Protein AF-A0A436CX01-F1 (afdb_monomer_lite)

Foldseek 3Di:
DPVVVVVVVVVVVVVVVVVVVPDDPPPDDDDDCCVVVPFADWPDADPPRPDTDHDDDCCNPFVVQAPDGPPHGDCSVPPPDDD

Radius of gyration: 28.25 Å; chains: 1; bounding box: 41×42×72 Å

pLDDT: mean 86.32, std 11.03, range [57.91, 97.88]

Secondary structure (DSSP, 8-state):
-HHHHHHHHHHHHHHHHHHTT------PPPPSSHHHHPPPPEEEEEGGGTEEEE---HIIIIITTEEETTTEE-GGGT-----

Structure (mmCIF, N/CA/C/O backbone):
data_AF-A0A436CX01-F1
#
_entry.id   AF-A0A436CX01-F1
#
loop_
_atom_site.group_PDB
_atom_site.id
_atom_site.type_symbol
_atom_site.label_atom_id
_atom_site.label_alt_id
_atom_site.label_comp_id
_atom_site.label_asym_id
_atom_site.label_entity_id
_atom_site.label_seq_id
_atom_site.pdbx_PDB_ins_code
_atom_site.Cartn_x
_atom_site.Cartn_y
_atom_site.Cartn_z
_atom_site.occupancy
_atom_site.B_iso_or_equiv
_atom_site.auth_se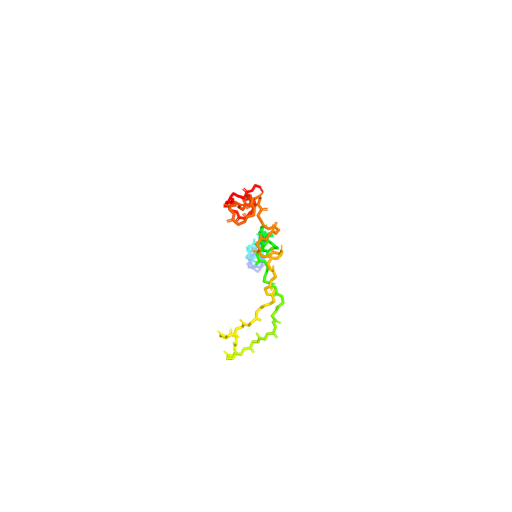q_id
_atom_site.auth_comp_id
_atom_site.auth_asym_id
_atom_site.auth_atom_id
_atom_site.pdbx_PDB_model_num
ATOM 1 N N . MET A 1 1 ? 24.464 29.445 57.646 1.00 57.91 1 MET A N 1
ATOM 2 C CA . MET A 1 1 ? 23.821 28.128 57.410 1.00 57.91 1 MET A CA 1
ATOM 3 C C . MET A 1 1 ? 22.517 28.208 56.604 1.00 57.91 1 MET A C 1
ATOM 5 O O . MET A 1 1 ? 22.247 27.275 55.862 1.00 57.91 1 MET A O 1
ATOM 9 N N . SER A 1 2 ? 21.744 29.304 56.675 1.00 63.91 2 SER A N 1
ATOM 10 C CA . SER A 1 2 ? 20.473 29.449 55.931 1.00 63.91 2 SER A CA 1
ATOM 11 C C . SER A 1 2 ? 20.644 29.670 54.412 1.00 63.91 2 SER A C 1
ATOM 13 O O . SER A 1 2 ? 20.056 28.947 53.616 1.00 63.91 2 SER A O 1
ATOM 15 N N . PHE A 1 3 ? 21.543 30.571 53.992 1.00 64.25 3 PHE A N 1
ATOM 16 C CA . PHE A 1 3 ? 21.699 30.960 52.577 1.00 64.25 3 PHE A CA 1
ATOM 17 C C . PHE A 1 3 ? 22.187 29.820 51.660 1.00 64.25 3 PHE A C 1
ATOM 19 O O . PHE A 1 3 ? 21.680 29.621 50.561 1.00 64.25 3 PHE A O 1
ATOM 26 N N . ARG A 1 4 ? 23.127 28.993 52.145 1.00 70.25 4 ARG A N 1
ATOM 27 C CA . ARG A 1 4 ? 23.610 27.803 51.417 1.00 70.25 4 ARG A CA 1
ATOM 28 C C . ARG A 1 4 ? 22.526 26.730 51.266 1.00 70.25 4 ARG A C 1
ATOM 30 O O . ARG A 1 4 ? 22.473 26.085 50.228 1.00 70.25 4 ARG A O 1
ATOM 37 N N . ARG A 1 5 ? 21.646 26.571 52.266 1.00 70.38 5 ARG A N 1
ATOM 38 C CA . ARG A 1 5 ? 20.487 25.663 52.189 1.00 70.38 5 ARG A CA 1
ATOM 39 C C . ARG A 1 5 ? 19.440 26.175 51.199 1.00 70.38 5 ARG A C 1
ATOM 41 O O . ARG A 1 5 ? 18.910 25.375 50.444 1.00 70.38 5 ARG A O 1
ATOM 48 N N . GLN A 1 6 ? 19.192 27.484 51.154 1.00 75.06 6 GLN A N 1
ATOM 49 C CA . GLN A 1 6 ? 18.252 28.093 50.205 1.00 75.06 6 GLN A CA 1
ATOM 50 C C . GLN A 1 6 ? 18.692 27.917 48.747 1.00 75.06 6 GLN A C 1
ATOM 52 O O . GLN A 1 6 ? 17.872 27.533 47.920 1.00 75.06 6 GLN A O 1
ATOM 57 N N . ILE A 1 7 ? 19.981 28.113 48.442 1.00 79.44 7 ILE A N 1
ATOM 58 C CA . ILE A 1 7 ? 20.532 27.873 47.096 1.00 79.44 7 ILE A CA 1
ATOM 59 C C . ILE A 1 7 ? 20.406 26.394 46.713 1.00 79.44 7 ILE A C 1
ATOM 61 O O . ILE A 1 7 ? 19.983 26.081 45.604 1.00 79.44 7 ILE A O 1
ATOM 65 N N . PHE A 1 8 ? 20.715 25.483 47.639 1.00 77.44 8 PHE A N 1
ATOM 66 C CA . PHE A 1 8 ? 20.585 24.044 47.401 1.00 77.44 8 PHE A CA 1
ATOM 67 C C . PHE A 1 8 ? 19.129 23.632 47.139 1.00 77.44 8 PHE A C 1
ATOM 69 O O . PHE A 1 8 ? 18.861 22.859 46.224 1.00 77.44 8 PHE A O 1
ATOM 76 N N . CYS A 1 9 ? 18.178 24.182 47.902 1.00 81.56 9 CYS A N 1
ATOM 77 C CA . CYS A 1 9 ? 16.750 23.954 47.689 1.00 81.56 9 CYS A CA 1
ATOM 78 C C . CYS A 1 9 ? 16.269 24.530 46.353 1.00 81.56 9 CYS A C 1
ATOM 80 O O . CYS A 1 9 ? 15.545 23.848 45.637 1.00 81.56 9 CYS A O 1
ATOM 82 N N . ALA A 1 10 ? 16.693 25.744 45.988 1.00 80.38 10 ALA A N 1
ATOM 83 C CA . ALA A 1 10 ? 16.341 26.348 44.706 1.00 80.38 10 ALA A CA 1
ATOM 84 C C . ALA A 1 10 ? 16.855 25.502 43.531 1.00 80.38 10 ALA A C 1
ATOM 86 O O . ALA A 1 10 ? 16.099 25.229 42.604 1.00 80.38 10 ALA A O 1
ATOM 87 N N . PHE A 1 11 ? 18.095 25.010 43.619 1.00 81.69 11 PHE A N 1
ATOM 88 C CA . PHE A 1 11 ? 18.690 24.145 42.600 1.00 81.69 11 PHE A CA 1
ATOM 89 C C . PHE A 1 11 ? 17.971 22.791 42.490 1.00 81.69 11 PHE A C 1
ATOM 91 O O . PHE A 1 11 ? 17.718 22.295 41.392 1.00 81.69 11 PHE A O 1
ATOM 98 N N . ALA A 1 12 ? 17.581 22.197 43.622 1.00 81.50 12 A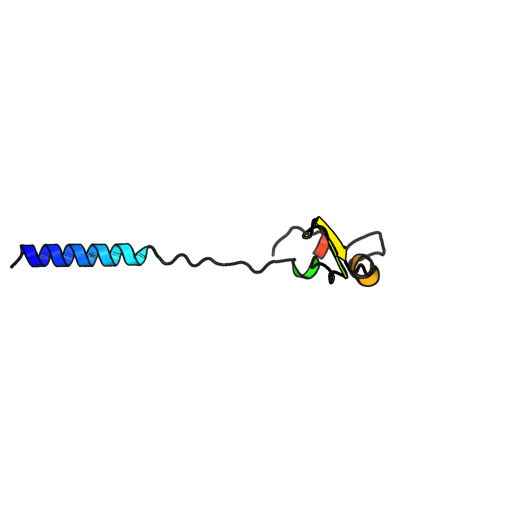LA A N 1
ATOM 99 C CA . ALA A 1 12 ? 16.794 20.965 43.636 1.00 81.50 12 ALA A CA 1
ATOM 100 C C . ALA A 1 12 ? 15.407 21.161 42.996 1.00 81.50 12 ALA A C 1
ATOM 102 O O . ALA A 1 12 ? 14.972 20.328 42.202 1.00 81.50 12 ALA A O 1
ATOM 103 N N . VAL A 1 13 ? 14.742 22.285 43.283 1.00 83.31 13 VAL A N 1
ATOM 104 C CA . VAL A 1 13 ? 13.426 22.623 42.718 1.00 83.31 13 VAL A CA 1
ATOM 105 C C . VAL A 1 13 ? 13.514 22.860 41.213 1.00 83.31 13 VAL A C 1
ATOM 107 O O . VAL A 1 13 ? 12.708 22.305 40.470 1.00 83.31 13 VAL A O 1
ATOM 110 N N . THR A 1 14 ? 14.514 23.604 40.731 1.00 78.62 14 THR A N 1
ATOM 111 C CA . THR A 1 14 ? 14.710 23.794 39.286 1.00 78.62 14 THR A CA 1
ATOM 112 C C . THR A 1 14 ? 14.988 22.468 38.587 1.00 78.62 14 THR A C 1
ATOM 114 O O . THR A 1 14 ? 14.383 22.183 37.561 1.00 78.62 14 THR A O 1
ATOM 117 N N . THR A 1 15 ? 15.820 21.599 39.163 1.00 78.56 15 THR A N 1
ATOM 118 C CA . THR A 1 15 ? 16.129 20.291 38.556 1.00 78.56 15 THR A CA 1
ATOM 119 C C . THR A 1 15 ? 14.885 19.391 38.474 1.00 78.56 15 THR A C 1
ATOM 121 O O . THR A 1 15 ? 14.668 18.715 37.465 1.00 78.56 15 THR A O 1
ATOM 124 N N . ALA A 1 16 ? 14.018 19.427 39.492 1.00 78.81 16 ALA A N 1
ATOM 125 C CA . ALA A 1 16 ? 12.747 18.699 39.496 1.00 78.81 16 ALA A CA 1
ATOM 126 C C . ALA A 1 16 ? 11.738 19.241 38.462 1.00 78.81 16 ALA A C 1
ATOM 128 O O . ALA A 1 16 ? 11.065 18.461 37.785 1.00 78.81 16 ALA A O 1
ATOM 129 N N . LEU A 1 17 ? 11.668 20.567 38.298 1.00 77.00 17 LEU A N 1
ATOM 130 C CA . LEU A 1 17 ? 10.809 21.231 37.309 1.00 77.00 17 LEU A CA 1
ATOM 131 C C . LEU A 1 17 ? 11.268 20.973 35.865 1.00 77.00 17 LEU A C 1
ATOM 133 O O . LEU A 1 17 ? 10.435 20.800 34.982 1.00 77.00 17 LEU A O 1
ATOM 137 N N . LEU A 1 18 ? 12.580 20.896 35.607 1.00 75.81 18 LEU A N 1
ATOM 138 C CA . LEU A 1 18 ? 13.092 20.574 34.268 1.00 75.81 18 LEU A CA 1
ATOM 139 C C . LEU A 1 18 ? 12.877 19.096 33.896 1.00 75.81 18 LEU A C 1
ATOM 141 O O . LEU A 1 18 ? 12.670 18.780 32.727 1.00 75.81 18 LEU A O 1
ATOM 145 N N . SER A 1 19 ? 12.878 18.190 34.878 1.00 69.19 19 SER A N 1
ATOM 146 C CA . SER A 1 19 ? 12.698 16.748 34.642 1.00 69.19 19 SER A CA 1
ATOM 147 C C . SER A 1 19 ? 11.253 16.357 34.298 1.00 69.19 19 SER A C 1
ATOM 149 O O . SER A 1 19 ? 11.024 15.291 33.732 1.00 69.19 19 SER A O 1
ATOM 151 N N . SER A 1 20 ? 10.270 17.207 34.612 1.00 62.59 20 SER A N 1
ATOM 152 C CA . SER A 1 20 ? 8.844 16.942 34.364 1.00 62.59 20 SER A CA 1
ATOM 153 C C . SER A 1 20 ? 8.376 17.321 32.948 1.00 62.59 20 SER A C 1
ATOM 155 O O . SER A 1 20 ? 7.300 16.900 32.535 1.00 62.59 20 SER A O 1
ATOM 157 N N . ALA A 1 21 ? 9.189 18.039 32.164 1.00 62.62 21 ALA A N 1
ATOM 158 C CA . ALA A 1 21 ? 8.843 18.455 30.799 1.00 62.62 21 ALA A CA 1
ATOM 159 C C . ALA A 1 21 ? 9.130 17.393 29.709 1.00 62.62 21 ALA A C 1
ATOM 161 O O . ALA A 1 21 ? 8.826 17.617 28.540 1.00 62.62 21 ALA A O 1
ATOM 162 N N . ALA A 1 22 ? 9.722 16.245 30.061 1.00 62.47 22 ALA A N 1
ATOM 163 C CA . ALA A 1 22 ? 10.318 15.319 29.090 1.00 62.47 22 ALA A CA 1
ATOM 164 C C . ALA A 1 22 ? 9.458 14.097 28.702 1.00 62.47 22 ALA A C 1
ATOM 166 O O . ALA A 1 22 ? 9.921 13.248 27.943 1.00 62.47 22 ALA A O 1
ATOM 167 N N . GLN A 1 23 ? 8.215 13.975 29.176 1.00 66.31 23 GLN A N 1
ATOM 168 C CA . GLN A 1 23 ? 7.356 12.832 28.836 1.00 66.31 23 GLN A CA 1
ATOM 169 C C . GLN A 1 23 ? 6.324 13.191 27.762 1.00 66.31 23 GLN A C 1
ATOM 171 O O . GLN A 1 23 ? 5.129 13.273 28.024 1.00 66.31 23 GLN A O 1
ATOM 176 N N . SER A 1 24 ? 6.792 13.375 26.526 1.00 67.06 24 SER A N 1
ATOM 177 C CA . SER A 1 24 ? 5.918 13.297 25.352 1.00 67.06 24 SER A CA 1
ATOM 178 C C . SER A 1 24 ? 5.864 11.845 24.884 1.00 67.06 24 SER A C 1
ATOM 180 O O . SER A 1 24 ? 6.776 11.349 24.221 1.00 67.06 24 SER A O 1
ATOM 182 N N . GLN A 1 25 ? 4.806 11.130 25.261 1.00 73.31 25 GLN A N 1
ATOM 183 C CA . GLN A 1 25 ? 4.498 9.831 24.670 1.00 73.31 25 GLN A CA 1
ATOM 184 C C . GLN A 1 25 ? 3.904 10.085 23.288 1.00 73.31 25 GLN A C 1
ATOM 186 O O . GLN A 1 25 ? 2.724 10.394 23.144 1.00 73.31 25 GLN A O 1
ATOM 191 N N . THR A 1 26 ? 4.744 9.986 22.259 1.00 77.25 26 THR A N 1
ATOM 192 C CA . THR A 1 26 ? 4.261 9.984 20.878 1.00 77.25 26 THR A CA 1
ATOM 193 C C . THR A 1 26 ? 3.499 8.683 20.656 1.00 77.25 26 THR A C 1
ATOM 195 O O . THR A 1 26 ? 4.094 7.616 20.512 1.00 77.25 26 THR A O 1
ATOM 198 N N . LEU A 1 27 ? 2.170 8.766 20.664 1.00 80.38 27 LEU A N 1
ATOM 199 C CA . LEU A 1 27 ? 1.309 7.670 20.2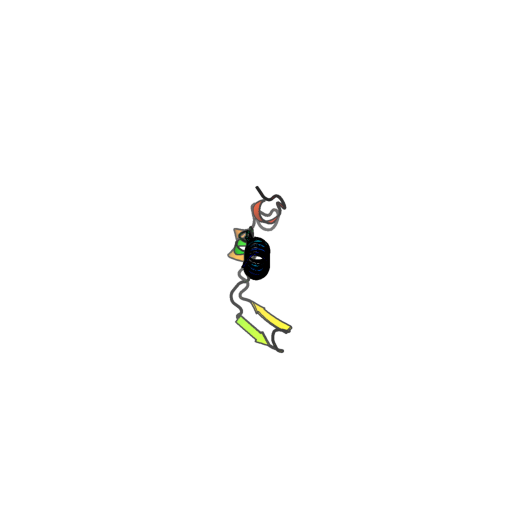43 1.00 80.38 27 LEU A CA 1
ATOM 200 C C . LEU A 1 27 ? 1.404 7.569 18.719 1.00 80.38 27 LEU A C 1
ATOM 202 O O . LEU A 1 27 ? 0.827 8.378 17.995 1.00 80.38 27 LEU A O 1
ATOM 206 N N . SER A 1 28 ? 2.178 6.599 18.237 1.00 84.94 28 SER A N 1
ATOM 207 C CA . SER A 1 28 ? 2.227 6.282 16.812 1.00 84.94 28 SER A CA 1
ATOM 208 C C . SER A 1 28 ? 1.020 5.426 16.450 1.00 84.94 28 SER A C 1
ATOM 210 O O . SER A 1 28 ? 0.806 4.360 17.033 1.00 84.94 28 SER A O 1
ATOM 212 N N . LEU A 1 29 ? 0.219 5.894 15.497 1.00 83.25 29 LEU A N 1
ATOM 213 C CA . LEU A 1 29 ? -0.859 5.094 14.933 1.00 83.25 29 LEU A CA 1
ATOM 214 C C . LEU A 1 29 ? -0.265 4.090 13.949 1.00 83.25 29 LEU A C 1
ATOM 216 O O . LEU A 1 29 ? 0.594 4.433 13.135 1.00 83.25 29 LEU A O 1
ATOM 220 N N . LYS A 1 30 ? -0.747 2.845 14.000 1.00 86.00 30 LYS A N 1
ATOM 221 C CA . LYS A 1 30 ? -0.416 1.872 12.959 1.00 86.00 30 LYS A CA 1
ATOM 222 C C . LYS A 1 30 ? -0.953 2.393 11.613 1.00 86.00 30 LYS A C 1
ATOM 224 O O . LYS A 1 30 ? -2.083 2.887 11.582 1.00 86.00 30 LYS A O 1
ATOM 229 N N . PRO A 1 31 ? -0.203 2.247 10.507 1.00 87.81 31 PRO A N 1
ATOM 230 C CA . PRO A 1 31 ? -0.737 2.546 9.189 1.00 87.81 31 PRO A CA 1
ATOM 231 C C . PRO A 1 31 ? -2.002 1.731 8.901 1.00 87.81 31 PRO A C 1
ATOM 233 O O . PRO A 1 31 ? -2.057 0.528 9.163 1.00 87.81 31 PRO A O 1
ATOM 236 N N . PHE A 1 32 ? -3.039 2.399 8.395 1.00 87.94 32 PHE A N 1
ATOM 237 C CA . PHE A 1 32 ? -4.370 1.801 8.272 1.00 87.94 32 PHE A CA 1
ATOM 238 C C . PHE A 1 32 ? -4.528 0.941 7.012 1.00 87.94 32 PHE A C 1
ATOM 240 O O . PHE A 1 32 ? -5.194 -0.091 7.054 1.00 87.94 32 PHE A O 1
ATOM 247 N N . LYS A 1 33 ? -3.929 1.351 5.886 1.00 91.75 33 LYS A N 1
ATOM 248 C CA . LYS A 1 33 ? -4.131 0.700 4.579 1.00 91.75 33 LYS A CA 1
ATOM 249 C C . LYS A 1 33 ? -2.854 0.363 3.821 1.00 91.75 33 LYS A C 1
ATOM 251 O O . LYS A 1 33 ? -2.952 -0.068 2.678 1.00 91.75 33 LYS A O 1
ATOM 256 N N . ASP A 1 34 ? -1.685 0.517 4.430 1.00 92.56 34 ASP A N 1
ATOM 257 C CA . ASP A 1 34 ? -0.408 0.267 3.753 1.00 92.56 34 ASP A CA 1
ATOM 258 C C . ASP A 1 34 ? -0.338 -1.157 3.191 1.00 92.56 34 ASP A C 1
ATOM 260 O O . ASP A 1 34 ? 0.061 -1.342 2.047 1.00 92.56 34 ASP A O 1
ATOM 264 N N . ASP A 1 35 ? -0.861 -2.145 3.924 1.00 91.56 35 ASP A N 1
ATOM 265 C CA . ASP A 1 35 ? -0.925 -3.538 3.465 1.00 91.56 35 ASP A CA 1
ATOM 266 C C . ASP A 1 35 ? -1.790 -3.713 2.197 1.00 91.56 35 ASP A C 1
ATOM 268 O O . ASP A 1 35 ? -1.520 -4.585 1.373 1.00 91.56 35 ASP A O 1
ATOM 272 N N . LEU A 1 36 ? -2.823 -2.879 2.001 1.00 92.75 36 LEU A N 1
ATOM 273 C CA . LEU A 1 36 ? -3.697 -2.929 0.819 1.00 92.75 36 LEU A CA 1
ATOM 274 C C . LEU A 1 36 ? -3.059 -2.300 -0.426 1.00 92.75 36 LEU A C 1
ATOM 276 O O . LEU A 1 36 ? -3.483 -2.618 -1.539 1.00 92.75 36 LEU A O 1
ATOM 280 N N . PHE A 1 37 ? -2.090 -1.401 -0.241 1.00 92.31 37 PHE A N 1
ATOM 281 C CA . PHE A 1 37 ? -1.441 -0.631 -1.308 1.00 92.31 37 PHE A CA 1
ATOM 282 C C . PHE A 1 37 ? 0.069 -0.883 -1.393 1.00 92.31 37 PHE A C 1
ATOM 284 O O . PHE A 1 37 ? 0.782 -0.146 -2.074 1.00 92.31 37 PHE A O 1
ATOM 291 N N . ALA A 1 38 ? 0.560 -1.923 -0.719 1.00 92.12 38 ALA A N 1
ATOM 292 C CA . ALA A 1 38 ? 1.960 -2.301 -0.751 1.00 92.12 38 ALA A CA 1
ATOM 293 C C . ALA A 1 38 ? 2.392 -2.628 -2.186 1.00 92.12 38 ALA A C 1
ATOM 295 O O . ALA A 1 38 ? 1.734 -3.398 -2.895 1.00 92.12 38 ALA A O 1
ATOM 296 N N . TYR A 1 39 ? 3.517 -2.048 -2.608 1.00 90.00 39 TYR A N 1
ATOM 297 C CA . TYR A 1 39 ? 4.060 -2.316 -3.932 1.00 90.00 39 TYR A CA 1
ATOM 298 C C . TYR A 1 39 ? 4.477 -3.789 -4.069 1.00 90.00 39 TYR A C 1
ATOM 300 O O . TYR A 1 39 ? 5.011 -4.380 -3.124 1.00 90.00 39 TYR A O 1
ATOM 308 N N . PRO A 1 40 ? 4.273 -4.391 -5.254 1.00 92.50 40 PRO A N 1
ATOM 309 C CA . PRO A 1 40 ? 4.905 -5.656 -5.598 1.00 92.50 40 PRO A CA 1
ATOM 310 C C . PRO A 1 40 ? 6.435 -5.599 -5.492 1.00 92.50 40 PRO A C 1
ATOM 312 O O . PRO A 1 40 ? 7.015 -4.512 -5.467 1.00 92.50 40 PRO A O 1
ATOM 315 N N . PRO A 1 41 ? 7.110 -6.762 -5.513 1.00 95.31 41 PRO A N 1
ATOM 316 C CA . PRO A 1 41 ? 8.554 -6.809 -5.677 1.00 95.31 41 PRO A CA 1
ATOM 317 C C . PRO A 1 41 ? 9.015 -6.010 -6.901 1.00 95.31 41 PRO A C 1
ATOM 319 O O . PRO A 1 41 ? 8.463 -6.136 -7.997 1.00 95.31 41 PRO A O 1
ATOM 322 N N . THR A 1 42 ? 10.055 -5.208 -6.708 1.00 96.38 42 THR A N 1
ATOM 323 C CA . THR A 1 42 ? 10.765 -4.539 -7.795 1.00 96.38 42 THR A CA 1
ATOM 324 C C . THR A 1 42 ? 11.543 -5.569 -8.610 1.00 96.38 42 THR A C 1
ATOM 326 O O . THR A 1 42 ? 12.349 -6.315 -8.059 1.00 96.38 42 THR A O 1
ATOM 329 N N . LEU A 1 43 ? 11.319 -5.591 -9.922 1.00 97.06 43 LEU A N 1
ATOM 330 C CA . LEU A 1 43 ? 12.046 -6.438 -10.869 1.00 97.06 43 LEU A CA 1
ATOM 331 C C . LEU A 1 43 ? 13.375 -5.799 -11.284 1.00 97.06 43 LEU A C 1
ATOM 333 O O . LEU A 1 43 ? 14.385 -6.488 -11.405 1.00 97.06 43 LEU A O 1
ATOM 337 N N . SER A 1 44 ? 13.387 -4.480 -11.485 1.00 96.75 44 SER A N 1
ATOM 338 C CA . SER A 1 44 ? 14.599 -3.706 -11.762 1.00 96.75 44 SER A CA 1
ATOM 339 C C . SER A 1 44 ? 14.421 -2.241 -11.369 1.00 96.75 44 SER A C 1
ATOM 341 O O . SER A 1 44 ? 13.303 -1.730 -11.293 1.00 96.75 44 SER A O 1
ATOM 343 N N . SER A 1 45 ? 15.531 -1.558 -11.108 1.00 97.00 45 SER A N 1
ATOM 344 C CA . SER A 1 45 ? 15.561 -0.122 -10.840 1.00 97.00 45 SER A CA 1
ATOM 345 C C . SER A 1 45 ? 16.799 0.481 -11.494 1.00 97.00 45 SER A C 1
ATOM 347 O O . SER A 1 45 ? 17.853 -0.154 -11.517 1.00 97.00 45 SER A O 1
ATOM 349 N N . ASP A 1 46 ? 16.662 1.677 -12.052 1.00 96.06 46 ASP A N 1
ATOM 350 C CA . ASP A 1 46 ? 17.709 2.381 -12.791 1.00 96.06 46 ASP A CA 1
ATOM 351 C C . ASP A 1 46 ? 17.667 3.881 -12.456 1.00 96.06 46 ASP A C 1
ATOM 353 O O . ASP A 1 46 ? 16.729 4.374 -11.819 1.00 96.06 46 ASP A O 1
ATOM 357 N N . SER A 1 47 ? 18.693 4.625 -12.874 1.00 95.69 47 SER A N 1
ATOM 358 C CA . SER A 1 47 ? 18.797 6.076 -12.707 1.00 95.69 47 SER A CA 1
ATOM 359 C C . SER A 1 47 ? 18.596 6.503 -11.249 1.00 95.69 47 SER A C 1
ATOM 361 O O . SER A 1 47 ? 17.849 7.435 -10.957 1.00 95.69 47 SER A O 1
ATOM 363 N N . ASN A 1 48 ? 19.232 5.782 -10.318 1.00 92.88 48 ASN A N 1
ATOM 364 C CA . ASN A 1 48 ? 19.100 5.979 -8.868 1.00 92.88 48 ASN A CA 1
ATOM 365 C C . ASN A 1 48 ? 17.644 5.930 -8.361 1.00 92.88 48 ASN A C 1
ATOM 367 O O . ASN A 1 48 ? 17.281 6.660 -7.440 1.00 92.88 48 ASN A O 1
ATOM 371 N N . GLY A 1 49 ? 16.802 5.087 -8.966 1.00 91.12 49 GLY A N 1
ATOM 372 C CA . GLY A 1 49 ? 15.402 4.916 -8.574 1.00 91.12 49 GLY A CA 1
ATOM 373 C C . GLY A 1 49 ? 14.410 5.793 -9.334 1.00 91.12 49 GLY A C 1
ATOM 374 O O . GLY A 1 49 ? 13.207 5.652 -9.124 1.00 91.12 49 GLY A O 1
ATOM 375 N N . ALA A 1 50 ? 14.872 6.657 -10.247 1.00 94.69 50 ALA A N 1
ATOM 376 C CA . ALA A 1 50 ? 13.982 7.452 -11.097 1.00 94.69 50 ALA A CA 1
ATOM 377 C C . ALA A 1 50 ? 13.169 6.585 -12.075 1.00 94.69 50 ALA A C 1
ATOM 379 O O . ALA A 1 50 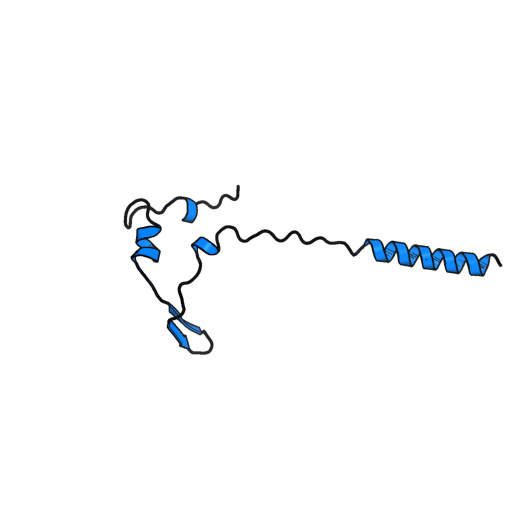? 12.090 6.986 -12.509 1.00 94.69 50 ALA A O 1
ATOM 380 N N . TYR A 1 51 ? 13.669 5.391 -12.398 1.00 95.25 51 TYR A N 1
ATOM 381 C CA . TYR A 1 51 ? 12.957 4.397 -13.187 1.00 95.25 51 TYR A CA 1
ATOM 382 C C . TYR A 1 51 ? 12.934 3.066 -12.443 1.00 95.25 51 TYR A C 1
ATOM 384 O O . TYR A 1 51 ? 13.972 2.583 -11.997 1.00 95.25 51 TYR A O 1
ATOM 392 N N . THR A 1 52 ? 11.750 2.472 -12.299 1.00 95.56 52 THR A N 1
ATOM 393 C CA . THR A 1 52 ? 11.584 1.200 -11.593 1.00 95.56 52 THR A CA 1
ATOM 394 C C . THR A 1 52 ? 10.538 0.345 -12.298 1.00 95.56 52 THR A C 1
ATOM 396 O O . THR A 1 52 ? 9.445 0.816 -12.607 1.00 95.56 52 THR A O 1
ATOM 399 N N . VAL A 1 53 ? 10.872 -0.920 -12.535 1.00 96.25 53 VAL A N 1
ATOM 400 C CA . VAL A 1 53 ? 9.961 -1.934 -13.069 1.00 96.25 53 VAL A CA 1
ATOM 401 C C . VAL A 1 53 ? 9.489 -2.799 -11.910 1.00 96.25 53 VAL A C 1
ATOM 403 O O . VAL A 1 53 ? 10.309 -3.317 -11.154 1.00 96.25 53 VAL A O 1
ATOM 406 N N . ILE A 1 54 ? 8.177 -2.969 -11.767 1.00 95.62 54 ILE A N 1
ATOM 407 C CA . ILE A 1 54 ? 7.576 -3.727 -10.665 1.00 95.62 54 ILE A CA 1
ATOM 408 C C . ILE A 1 54 ? 6.841 -4.962 -11.200 1.00 95.62 54 ILE A C 1
ATOM 410 O O . ILE A 1 54 ? 6.328 -4.949 -12.319 1.00 95.62 54 ILE A O 1
ATOM 414 N N . ASP A 1 55 ? 6.764 -6.016 -10.387 1.00 96.81 55 ASP A N 1
ATOM 415 C CA . ASP A 1 55 ? 6.058 -7.269 -10.678 1.00 96.81 55 ASP A CA 1
ATOM 416 C C . ASP A 1 55 ? 4.523 -7.101 -10.655 1.00 96.81 55 ASP A C 1
ATOM 418 O O . ASP A 1 55 ? 3.823 -7.425 -9.680 1.00 96.81 55 ASP A O 1
ATOM 422 N N . TYR A 1 56 ? 3.985 -6.527 -11.734 1.00 94.88 56 TYR A N 1
ATOM 423 C CA . TYR A 1 56 ? 2.546 -6.395 -11.949 1.00 94.88 56 TYR A CA 1
ATOM 424 C C . TYR A 1 56 ? 1.898 -7.763 -12.176 1.00 94.88 56 TYR A C 1
ATOM 426 O O . TYR A 1 56 ? 2.334 -8.551 -13.015 1.00 94.88 56 TYR A O 1
ATOM 434 N N . ARG A 1 57 ? 0.810 -8.031 -11.452 1.00 94.75 57 ARG A N 1
ATOM 435 C CA . ARG A 1 57 ? 0.040 -9.272 -11.550 1.00 94.75 57 ARG A CA 1
ATOM 436 C C . ARG A 1 57 ? -1.441 -8.941 -11.524 1.00 94.75 57 ARG A C 1
ATOM 438 O O . ARG A 1 57 ? -2.000 -8.687 -10.461 1.00 94.75 57 ARG A O 1
ATOM 445 N N . GLU A 1 58 ? -2.091 -9.043 -12.678 1.00 94.00 58 GLU A N 1
ATOM 446 C CA . GLU A 1 58 ? -3.505 -8.690 -12.869 1.00 94.00 58 GLU A CA 1
ATOM 447 C C . GLU A 1 58 ? -4.436 -9.350 -11.840 1.00 94.00 58 GLU A C 1
ATOM 449 O O . GLU A 1 58 ? -5.297 -8.691 -11.256 1.00 94.00 58 GLU A O 1
ATOM 454 N N . MET A 1 59 ? -4.201 -10.632 -11.531 1.00 94.31 59 MET A N 1
ATOM 455 C CA . MET A 1 59 ? -4.990 -11.346 -10.527 1.00 94.31 59 MET A CA 1
ATOM 456 C C . MET A 1 59 ? -4.970 -10.663 -9.156 1.00 94.31 59 MET A C 1
ATOM 458 O O . MET A 1 59 ? -5.995 -10.649 -8.485 1.00 94.31 59 MET A O 1
ATOM 462 N N . ARG A 1 60 ? -3.842 -10.074 -8.744 1.00 92.44 60 ARG A N 1
ATOM 463 C CA . ARG A 1 60 ? -3.714 -9.323 -7.486 1.00 92.44 60 ARG A CA 1
ATOM 464 C C . ARG A 1 60 ? -4.158 -7.869 -7.650 1.00 92.44 60 ARG A C 1
ATOM 466 O O . ARG A 1 60 ? -4.899 -7.355 -6.816 1.00 92.44 60 ARG A O 1
ATOM 473 N N . ASP A 1 61 ? -3.674 -7.206 -8.696 1.00 93.00 61 ASP A N 1
ATOM 474 C CA . ASP A 1 61 ? -3.747 -5.749 -8.851 1.00 93.00 61 ASP A CA 1
ATOM 475 C C . ASP A 1 61 ? -5.060 -5.241 -9.436 1.00 93.00 61 ASP A C 1
ATOM 477 O O . ASP A 1 61 ? -5.325 -4.042 -9.342 1.00 93.00 61 ASP A O 1
ATOM 481 N N . ILE A 1 62 ? -5.880 -6.124 -10.006 1.00 93.19 62 ILE A N 1
ATOM 482 C CA . ILE A 1 62 ? -7.232 -5.826 -10.486 1.00 93.19 62 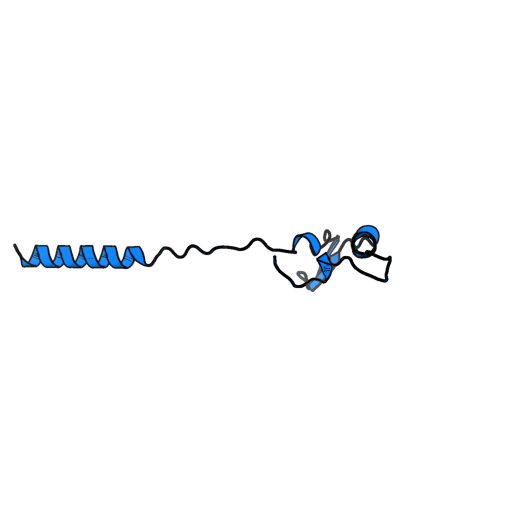ILE A CA 1
ATOM 483 C C . ILE A 1 62 ? -8.209 -6.856 -9.917 1.00 93.19 62 ILE A C 1
ATOM 485 O O . ILE A 1 62 ? -9.005 -6.532 -9.034 1.00 93.19 62 ILE A O 1
ATOM 489 N N . ASN A 1 63 ? -8.092 -8.124 -10.317 1.00 95.06 63 ASN A N 1
ATOM 490 C CA . ASN A 1 63 ? -9.183 -9.091 -10.135 1.00 95.06 63 ASN A CA 1
ATOM 491 C C . ASN A 1 63 ? -9.504 -9.377 -8.656 1.00 95.06 63 ASN A C 1
ATOM 493 O O . ASN A 1 63 ? -10.668 -9.509 -8.283 1.00 95.06 63 ASN A O 1
ATOM 497 N N . GLN A 1 64 ? -8.500 -9.432 -7.775 1.00 95.00 64 GLN A N 1
ATOM 498 C CA . GLN A 1 64 ? -8.707 -9.617 -6.331 1.00 95.00 64 GLN A CA 1
ATOM 499 C C . GLN A 1 64 ? -9.261 -8.375 -5.618 1.00 95.00 64 GLN A C 1
ATOM 501 O O . GLN A 1 64 ? -9.870 -8.509 -4.547 1.00 95.00 64 GLN A O 1
ATOM 506 N N . ARG A 1 65 ? -9.064 -7.176 -6.174 1.00 96.12 65 ARG A N 1
ATOM 507 C CA . ARG A 1 65 ? -9.568 -5.912 -5.608 1.00 96.12 65 ARG A CA 1
ATOM 508 C C . ARG A 1 65 ? -11.021 -5.671 -5.982 1.00 96.12 65 ARG A C 1
ATOM 510 O O . ARG A 1 65 ? -11.752 -5.009 -5.236 1.00 96.12 65 ARG A O 1
ATOM 517 N N . ASP A 1 66 ? -11.432 -6.235 -7.105 1.00 97.31 66 ASP A N 1
ATOM 518 C CA . ASP A 1 66 ? -12.761 -6.056 -7.638 1.00 97.31 66 ASP A CA 1
ATOM 519 C C . ASP A 1 66 ? -13.817 -6.855 -6.879 1.00 97.31 66 ASP A C 1
ATOM 521 O O . ASP A 1 66 ? -13.651 -7.998 -6.450 1.00 97.31 66 ASP A O 1
ATOM 525 N N . GLN A 1 67 ? -14.946 -6.189 -6.692 1.00 97.88 67 GLN A N 1
ATOM 526 C CA . GLN A 1 67 ? -16.214 -6.780 -6.309 1.00 97.88 67 GLN A CA 1
ATOM 527 C C . GLN A 1 67 ? -17.009 -7.217 -7.547 1.00 97.88 67 GLN A C 1
ATOM 529 O O . GLN A 1 67 ? -17.772 -8.178 -7.472 1.00 97.88 67 GLN A O 1
ATOM 534 N N . VAL A 1 68 ? -16.876 -6.477 -8.653 1.00 97.50 68 VAL A N 1
ATOM 535 C CA . VAL A 1 68 ? -17.367 -6.834 -9.989 1.00 97.50 68 VAL A CA 1
ATOM 536 C C . VAL A 1 68 ? -16.193 -6.632 -10.947 1.00 97.50 68 VAL A C 1
ATOM 538 O O . VAL A 1 68 ? -15.706 -5.499 -10.990 1.00 97.50 68 VAL A O 1
ATOM 541 N N . PRO A 1 69 ? -15.762 -7.671 -11.689 1.00 95.62 69 PRO A N 1
ATOM 542 C CA . PRO A 1 69 ? -14.571 -7.608 -12.535 1.00 95.62 69 PRO A CA 1
ATOM 543 C C . PRO A 1 69 ? -14.557 -6.365 -13.421 1.00 95.62 69 PRO A C 1
ATOM 545 O O . PRO A 1 69 ? -15.536 -6.112 -14.130 1.00 95.62 69 PRO A O 1
ATOM 548 N N . GLU A 1 70 ? -13.492 -5.573 -13.309 1.00 93.25 70 GLU A N 1
ATOM 549 C CA . GLU A 1 70 ? -13.199 -4.353 -14.070 1.00 93.25 70 GLU A CA 1
ATOM 550 C C . GLU A 1 70 ? -14.296 -3.271 -14.023 1.00 93.25 70 GLU A C 1
ATOM 552 O O . GLU A 1 70 ? -14.314 -2.341 -14.829 1.00 93.25 70 GLU A O 1
ATOM 557 N N . ARG A 1 71 ? -15.248 -3.370 -13.087 1.00 95.81 71 ARG A N 1
ATOM 558 C CA . ARG A 1 71 ? -16.401 -2.453 -13.004 1.00 95.81 71 ARG A CA 1
ATOM 559 C C . ARG A 1 71 ? -16.597 -1.839 -11.632 1.00 95.81 71 ARG A C 1
ATOM 561 O O . ARG A 1 71 ? -17.054 -0.703 -11.537 1.00 95.81 71 ARG A O 1
ATOM 568 N N . ARG A 1 72 ? -16.338 -2.589 -10.558 1.00 96.44 72 ARG A N 1
ATOM 569 C CA . ARG A 1 72 ? -16.563 -2.113 -9.187 1.00 96.44 72 ARG A CA 1
ATOM 570 C C . ARG A 1 72 ? -15.539 -2.696 -8.234 1.00 96.44 72 ARG A C 1
ATOM 572 O O . ARG A 1 72 ? -15.480 -3.909 -8.078 1.00 96.44 72 ARG A O 1
ATOM 579 N N . VAL A 1 73 ? -14.865 -1.822 -7.495 1.00 97.19 73 VAL A N 1
ATOM 580 C CA . VAL A 1 73 ? -13.878 -2.170 -6.467 1.00 97.19 73 VAL A CA 1
ATOM 581 C C . VAL A 1 73 ? -14.557 -2.441 -5.114 1.00 97.19 73 VAL A C 1
ATOM 583 O O . VAL A 1 73 ? -15.619 -1.886 -4.815 1.00 97.19 73 VAL A O 1
ATOM 586 N N . LYS A 1 74 ? -13.964 -3.297 -4.273 1.00 96.56 74 LYS A N 1
ATOM 587 C CA . LYS A 1 74 ? -14.393 -3.494 -2.875 1.00 96.56 74 LYS A CA 1
ATOM 588 C C . LYS A 1 74 ? -14.242 -2.202 -2.060 1.00 96.56 74 LYS A C 1
ATOM 590 O O . LYS A 1 74 ? -13.228 -1.515 -2.162 1.00 96.56 74 LYS A O 1
ATOM 595 N N . ALA A 1 75 ? -15.198 -1.928 -1.169 1.00 95.50 75 ALA A N 1
ATOM 596 C CA . ALA A 1 75 ? -15.245 -0.684 -0.390 1.00 95.50 75 ALA A CA 1
ATOM 597 C C . ALA A 1 75 ? -13.961 -0.394 0.411 1.00 95.50 75 ALA A C 1
ATOM 599 O O . ALA A 1 75 ? -13.565 0.760 0.526 1.00 95.50 75 ALA A O 1
ATOM 600 N N . GLN A 1 76 ? -13.254 -1.421 0.897 1.00 93.06 76 GLN A N 1
ATOM 601 C CA . GLN A 1 76 ? -12.002 -1.249 1.649 1.00 93.06 76 GLN A CA 1
ATOM 602 C C . GLN A 1 76 ? -10.914 -0.463 0.890 1.00 93.06 76 GLN A C 1
ATOM 604 O O . GLN A 1 76 ? -10.075 0.176 1.523 1.00 93.06 76 GLN A O 1
ATOM 609 N N . TYR A 1 77 ? -10.941 -0.451 -0.447 1.00 94.06 77 TYR A N 1
ATOM 610 C CA . TYR A 1 77 ? -9.984 0.300 -1.268 1.00 94.06 77 TYR A CA 1
ATOM 611 C C . TYR A 1 77 ? -10.429 1.738 -1.580 1.00 94.06 77 TYR A C 1
ATOM 613 O O . TYR A 1 77 ? -9.603 2.522 -2.031 1.00 94.06 77 TYR A O 1
ATOM 621 N N . THR A 1 78 ? -11.695 2.103 -1.348 1.00 92.94 78 THR A N 1
ATOM 622 C CA . THR A 1 78 ? -12.249 3.430 -1.697 1.00 92.94 78 THR A CA 1
ATOM 623 C C . THR A 1 78 ? -12.776 4.216 -0.497 1.00 92.94 78 THR A C 1
ATOM 625 O O . THR A 1 78 ? -12.870 5.435 -0.557 1.00 92.94 78 THR A O 1
ATOM 628 N N . ASP A 1 79 ? -13.141 3.538 0.591 1.00 92.81 79 ASP A N 1
ATOM 629 C CA . ASP A 1 79 ? -13.687 4.151 1.803 1.00 92.81 79 ASP A CA 1
ATOM 630 C C . ASP A 1 79 ? -12.604 4.959 2.536 1.00 92.81 79 ASP A C 1
ATOM 632 O O . ASP A 1 79 ? -11.606 4.394 2.965 1.00 92.81 79 ASP A O 1
ATOM 636 N N . ALA A 1 80 ? -12.773 6.270 2.693 1.00 87.38 80 ALA A N 1
ATOM 637 C CA . ALA A 1 80 ? -11.813 7.113 3.411 1.00 87.38 80 ALA A CA 1
ATOM 638 C C . ALA A 1 80 ? -12.011 7.104 4.939 1.00 87.38 80 ALA A C 1
ATOM 640 O O . ALA A 1 80 ? -11.226 7.722 5.658 1.00 87.38 80 ALA A O 1
ATOM 641 N N . SER A 1 81 ? -13.057 6.443 5.446 1.00 84.94 81 SER A N 1
ATOM 642 C CA . SER A 1 81 ? -13.330 6.402 6.879 1.00 84.94 81 SER A CA 1
ATOM 643 C C . SER A 1 81 ? -12.271 5.600 7.635 1.00 84.94 81 SER A C 1
ATOM 645 O O . SER A 1 81 ? -11.789 4.561 7.183 1.00 84.94 81 SER A O 1
ATOM 647 N N . VAL A 1 82 ? -11.931 6.102 8.819 1.00 72.00 82 VAL A N 1
ATOM 648 C CA . VAL A 1 82 ? -11.140 5.412 9.836 1.00 72.00 82 VAL A CA 1
ATOM 649 C C . VAL A 1 82 ? -12.123 5.095 10.964 1.00 72.00 82 VAL A C 1
ATOM 651 O O . VAL A 1 82 ? -12.793 6.009 11.447 1.00 72.00 82 VAL A O 1
ATOM 654 N N . ARG A 1 83 ? -12.292 3.813 11.302 1.00 66.94 83 ARG A N 1
ATOM 655 C CA . ARG A 1 83 ? -13.155 3.347 12.402 1.00 66.94 83 ARG A CA 1
ATOM 656 C C . ARG A 1 83 ? -12.307 2.867 13.565 1.00 66.94 83 ARG A C 1
ATOM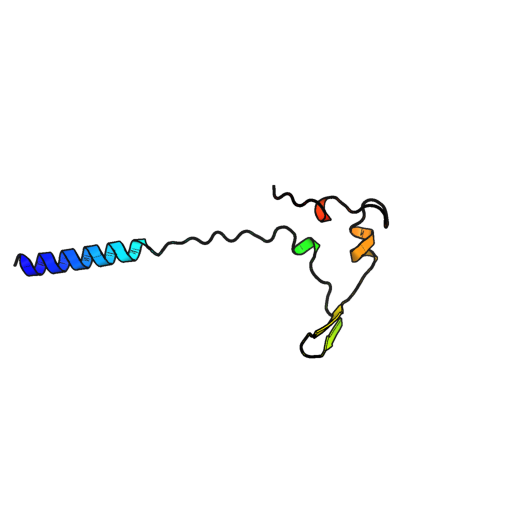 658 O O . ARG A 1 83 ? -11.249 2.264 13.280 1.00 66.94 83 ARG A O 1
#

Sequence (83 aa):
MSFRRQIFCAFAVTTALLSSAAQSQTLSLKPFKDDLFAYPPTLSSDSNGAYTVIDYREMRDINQRDQVPERRVKAQYTDASVR